Protein AF-A0A420M9M5-F1 (afdb_monomer_lite)

Secondary structure (DSSP, 8-state):
-------------------TTS-----S----------------TT---------HHHHHHHHHHHHHHHHHHHHHHHHGGGGTTS-GGGB-TT---TTB--BTTSTTTTPBPPSS---TT-S-S---

Structure (mmCIF, N/CA/C/O backbone):
data_AF-A0A420M9M5-F1
#
_entry.id   AF-A0A420M9M5-F1
#
loop_
_atom_site.group_PDB
_atom_site.id
_atom_site.type_symbol
_atom_site.label_atom_id
_atom_site.label_alt_id
_atom_site.label_comp_id
_atom_site.label_asym_id
_atom_site.label_entity_id
_atom_site.label_seq_id
_atom_site.pdbx_PDB_ins_code
_atom_site.Cartn_x
_atom_site.Cartn_y
_atom_site.Cartn_z
_atom_site.occupancy
_atom_site.B_iso_or_equiv
_atom_site.auth_seq_id
_atom_site.auth_comp_id
_atom_site.auth_asym_id
_atom_site.auth_atom_id
_atom_site.pdbx_PDB_model_num
ATOM 1 N N . MET A 1 1 ? 47.843 33.471 18.857 1.00 39.03 1 MET A N 1
ATOM 2 C CA . MET A 1 1 ? 47.925 32.417 19.887 1.00 39.03 1 MET A CA 1
ATOM 3 C C . MET A 1 1 ? 46.748 32.651 20.808 1.00 39.03 1 MET A C 1
ATOM 5 O O . MET A 1 1 ? 46.684 33.709 21.410 1.00 39.03 1 MET A O 1
ATOM 9 N N . SER A 1 2 ? 45.744 31.780 20.724 1.00 50.88 2 SER A N 1
ATOM 10 C CA . SER A 1 2 ? 44.447 31.964 21.379 1.00 50.88 2 SER A CA 1
ATOM 11 C C . SER A 1 2 ? 44.532 31.377 22.781 1.00 50.88 2 SER A C 1
ATOM 13 O O . SER A 1 2 ? 44.755 30.178 22.921 1.00 50.88 2 SER A O 1
ATOM 15 N N . GLU A 1 3 ? 44.402 32.220 23.796 1.00 47.91 3 GLU A N 1
ATOM 16 C CA . GLU A 1 3 ? 44.321 31.798 25.190 1.00 47.91 3 GLU A CA 1
ATOM 17 C C . GLU A 1 3 ? 42.918 31.233 25.431 1.00 47.91 3 GLU A C 1
ATOM 19 O O . GLU A 1 3 ? 41.918 31.935 25.291 1.00 47.91 3 GLU A O 1
ATOM 24 N N . PHE A 1 4 ? 42.837 29.932 25.706 1.00 46.56 4 PHE A N 1
ATOM 25 C CA . PHE A 1 4 ? 41.603 29.270 26.111 1.00 46.56 4 PHE A CA 1
ATOM 26 C C . PHE A 1 4 ? 41.655 29.108 27.630 1.00 46.56 4 PHE A C 1
ATOM 28 O O . PHE A 1 4 ? 42.292 28.193 28.148 1.00 46.56 4 PHE A O 1
ATOM 35 N N . THR A 1 5 ? 41.040 30.046 28.344 1.00 45.62 5 THR A N 1
ATOM 36 C CA . THR A 1 5 ? 40.902 29.990 29.801 1.00 45.62 5 THR A CA 1
ATOM 37 C C . THR A 1 5 ? 39.855 28.939 30.156 1.00 45.62 5 THR A C 1
ATOM 39 O O . THR A 1 5 ? 38.658 29.148 29.976 1.00 45.62 5 THR A O 1
ATOM 42 N N . THR A 1 6 ? 40.303 27.792 30.656 1.00 51.84 6 THR A N 1
ATOM 43 C CA . THR A 1 6 ? 39.447 26.763 31.254 1.00 51.84 6 THR A CA 1
ATOM 44 C C . THR A 1 6 ? 39.025 27.199 32.657 1.00 51.84 6 THR A C 1
ATOM 46 O O . THR A 1 6 ? 39.829 27.129 33.584 1.00 51.84 6 THR A O 1
ATOM 49 N N . MET A 1 7 ? 37.772 27.628 32.836 1.00 46.75 7 MET A N 1
ATOM 50 C CA . MET A 1 7 ? 37.141 27.649 34.161 1.00 46.75 7 MET A CA 1
ATOM 51 C C . MET A 1 7 ? 36.583 26.251 34.437 1.00 46.75 7 MET A C 1
ATOM 53 O O . MET A 1 7 ? 35.524 25.879 33.939 1.00 46.75 7 MET A O 1
ATOM 57 N N . SER A 1 8 ? 37.357 25.465 35.180 1.00 54.25 8 SER A N 1
ATOM 58 C CA . SER A 1 8 ? 36.967 24.173 35.737 1.00 54.25 8 SER A CA 1
ATOM 59 C C . SER A 1 8 ? 36.795 24.351 37.237 1.00 54.25 8 SER A C 1
ATOM 61 O O . SER A 1 8 ? 37.746 24.136 37.975 1.00 54.25 8 SER A O 1
ATOM 63 N N . GLU A 1 9 ? 35.600 24.732 37.670 1.00 47.56 9 GLU A N 1
ATOM 64 C CA . GLU A 1 9 ? 35.168 24.623 39.065 1.00 47.56 9 GLU A CA 1
ATOM 65 C C . GLU A 1 9 ? 33.663 24.342 39.052 1.00 47.56 9 GLU A C 1
ATOM 67 O O . GLU A 1 9 ? 32.833 25.245 38.971 1.00 47.56 9 GLU A O 1
ATOM 72 N N . PHE A 1 10 ? 33.314 23.057 39.049 1.00 39.41 10 PHE A N 1
ATOM 73 C CA . PHE A 1 10 ? 31.995 22.598 39.463 1.00 39.41 10 PHE A CA 1
ATOM 74 C C . PHE A 1 10 ? 32.207 21.976 40.843 1.00 39.41 10 PHE A C 1
ATOM 76 O O . PHE A 1 10 ? 32.926 20.987 40.969 1.00 39.41 10 PHE A O 1
ATOM 83 N N . SER A 1 11 ? 31.692 22.627 41.883 1.00 49.81 11 SER A N 1
ATOM 84 C CA . SER A 1 11 ? 31.741 22.113 43.250 1.00 49.81 11 SER A CA 1
ATOM 85 C C . SER A 1 11 ? 30.880 20.855 43.347 1.00 49.81 11 SER A C 1
ATOM 87 O O . SER A 1 11 ? 29.653 20.939 43.295 1.00 49.81 11 SER A O 1
ATOM 89 N N . ASP A 1 12 ? 31.523 19.701 43.508 1.00 53.81 12 ASP A N 1
ATOM 90 C CA . ASP A 1 12 ? 30.882 18.441 43.889 1.00 53.81 12 ASP A CA 1
ATOM 91 C C . ASP A 1 12 ? 30.551 18.451 45.393 1.00 53.81 12 ASP A C 1
ATOM 93 O O . ASP A 1 12 ? 31.127 17.707 46.180 1.00 53.81 12 ASP A O 1
ATOM 97 N N . ASP A 1 13 ? 29.606 19.298 45.805 1.00 56.41 13 ASP A N 1
ATOM 98 C CA . ASP A 1 13 ? 28.967 19.188 47.122 1.00 56.41 13 ASP A CA 1
ATOM 99 C C . ASP A 1 13 ? 27.671 18.376 46.989 1.00 56.41 13 ASP A C 1
ATOM 101 O O . ASP A 1 13 ? 26.552 18.883 47.086 1.00 56.41 13 ASP A O 1
ATOM 105 N N . LEU A 1 14 ? 27.827 17.076 46.743 1.00 57.50 14 LEU A N 1
ATOM 106 C CA . LEU A 1 14 ? 26.777 16.084 46.968 1.00 57.50 14 LEU A CA 1
ATOM 107 C C . LEU A 1 14 ? 27.023 15.449 48.343 1.00 57.50 14 LEU A C 1
ATOM 109 O O . LEU A 1 14 ? 28.085 14.845 48.533 1.00 57.50 14 LEU A O 1
ATOM 113 N N . PRO A 1 15 ? 26.082 15.523 49.309 1.00 52.72 15 PRO A N 1
ATOM 114 C CA . PRO A 1 15 ? 26.208 14.760 50.543 1.00 52.72 15 PRO A CA 1
ATOM 115 C C . PRO A 1 15 ? 26.174 13.269 50.194 1.00 52.72 15 PRO A C 1
ATOM 117 O O . PRO A 1 15 ? 25.128 12.670 49.946 1.00 52.72 15 PRO A O 1
ATOM 120 N N . THR A 1 16 ? 27.364 12.678 50.128 1.00 56.00 16 THR A N 1
ATOM 121 C CA . THR A 1 16 ? 27.587 11.272 49.798 1.00 56.00 16 THR A CA 1
ATOM 122 C C . THR A 1 16 ? 27.393 10.443 51.057 1.00 56.00 16 THR A C 1
ATOM 124 O O . THR A 1 16 ? 28.352 9.929 51.611 1.00 56.00 16 THR A O 1
ATOM 127 N N . THR A 1 17 ? 26.154 10.334 51.526 1.00 51.38 17 THR A N 1
ATOM 128 C CA . THR A 1 17 ? 25.724 9.291 52.468 1.00 51.38 17 THR A CA 1
ATOM 129 C C . THR A 1 17 ? 24.208 9.142 52.360 1.00 51.38 17 THR A C 1
ATOM 131 O O . THR A 1 17 ? 23.462 9.756 53.120 1.00 51.38 17 THR A O 1
ATOM 134 N N . ILE A 1 18 ? 23.727 8.328 51.418 1.00 54.28 18 ILE A N 1
ATOM 135 C CA . ILE A 1 18 ? 22.453 7.644 51.655 1.00 54.28 18 ILE A CA 1
ATOM 136 C C . ILE A 1 18 ? 22.840 6.480 52.554 1.00 54.28 18 ILE A C 1
ATOM 138 O O . ILE A 1 18 ? 23.484 5.534 52.103 1.00 54.28 18 ILE A O 1
ATOM 142 N N . ASP A 1 19 ? 22.544 6.606 53.841 1.00 49.25 19 ASP A N 1
ATOM 143 C CA . ASP A 1 19 ? 22.686 5.502 54.774 1.00 49.25 19 ASP A CA 1
ATOM 144 C C . ASP A 1 19 ? 21.646 4.433 54.414 1.00 49.25 19 ASP A C 1
ATOM 146 O O . ASP A 1 19 ? 20.495 4.474 54.838 1.00 49.25 19 ASP A O 1
ATOM 150 N N . THR A 1 20 ? 22.040 3.484 53.565 1.00 55.78 20 THR A N 1
ATOM 151 C CA . THR A 1 20 ? 21.222 2.323 53.187 1.00 55.78 20 THR A CA 1
ATOM 152 C C . THR A 1 20 ? 21.041 1.313 54.326 1.00 55.78 2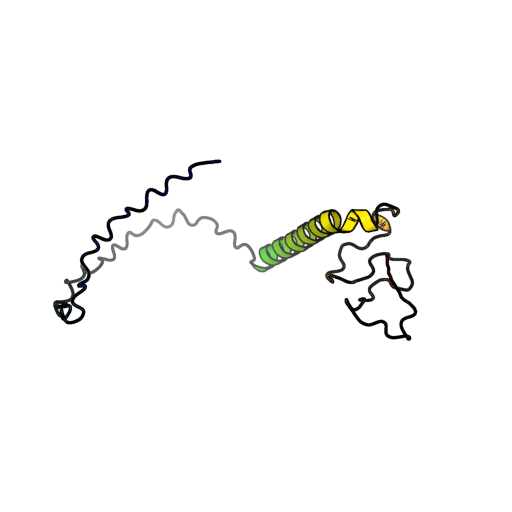0 THR A C 1
ATOM 154 O O . THR A 1 20 ? 20.470 0.252 54.089 1.00 55.78 20 THR A O 1
ATOM 157 N N . THR A 1 21 ? 21.518 1.603 55.545 1.00 56.03 21 THR A N 1
ATOM 158 C CA . THR A 1 21 ? 21.240 0.791 56.742 1.00 56.03 21 THR A CA 1
ATOM 159 C C . THR A 1 21 ? 20.114 1.340 57.614 1.00 56.03 21 THR A C 1
ATOM 161 O O . THR A 1 21 ? 19.733 0.686 58.582 1.00 56.03 21 THR A O 1
ATOM 164 N N . ALA A 1 22 ? 19.522 2.482 57.250 1.00 59.22 22 ALA A N 1
ATOM 165 C CA . ALA A 1 22 ? 18.264 2.912 57.838 1.00 59.22 22 ALA A CA 1
ATOM 166 C C . ALA A 1 22 ? 17.145 1.955 57.389 1.00 59.22 22 ALA A C 1
ATOM 168 O O . ALA A 1 22 ? 16.636 2.050 56.270 1.00 59.22 22 ALA A O 1
ATOM 169 N N . GLU A 1 23 ? 16.792 1.004 58.257 1.00 62.44 23 GLU A N 1
ATOM 170 C CA . GLU A 1 23 ? 15.555 0.232 58.145 1.00 62.44 23 GLU A CA 1
ATOM 171 C C . GLU A 1 23 ? 14.392 1.218 57.997 1.00 62.44 23 GLU A C 1
ATOM 173 O O . GLU A 1 23 ? 14.180 2.098 58.833 1.00 62.44 23 GLU A O 1
ATOM 178 N N . ILE A 1 24 ? 13.674 1.113 56.879 1.00 66.38 24 ILE A N 1
ATOM 179 C CA . ILE A 1 24 ? 12.444 1.868 56.675 1.00 66.38 24 ILE A CA 1
ATOM 180 C C . ILE A 1 24 ? 11.435 1.266 57.647 1.00 66.38 24 ILE A C 1
ATOM 182 O O . ILE A 1 24 ? 10.951 0.157 57.421 1.00 66.38 24 ILE A O 1
ATOM 186 N N . ASP A 1 25 ? 11.166 1.988 58.732 1.00 61.94 25 ASP A N 1
ATOM 187 C CA . ASP A 1 25 ? 10.174 1.631 59.742 1.00 61.94 25 ASP A CA 1
ATOM 188 C C . ASP A 1 25 ? 8.780 1.835 59.127 1.00 61.94 25 ASP A C 1
ATOM 190 O O . ASP A 1 25 ? 8.127 2.872 59.276 1.00 61.94 25 ASP A O 1
ATOM 194 N N . TRP A 1 26 ? 8.371 0.876 58.294 1.00 70.19 26 TRP A N 1
ATOM 195 C CA . TRP A 1 26 ? 6.996 0.775 57.838 1.00 70.19 26 TRP A CA 1
ATOM 196 C C . TRP A 1 26 ? 6.165 0.495 59.082 1.00 70.19 26 TRP A C 1
ATOM 198 O O . TRP A 1 26 ? 6.204 -0.611 59.612 1.00 70.19 26 TRP A O 1
ATOM 208 N N . LEU A 1 27 ? 5.439 1.504 59.565 1.00 69.12 27 LEU A N 1
ATOM 209 C CA . LEU A 1 27 ? 4.407 1.289 60.571 1.00 69.12 27 LEU A CA 1
ATOM 210 C C . LEU A 1 27 ? 3.515 0.143 60.066 1.00 69.12 27 LEU A C 1
ATOM 212 O O . LEU A 1 27 ? 2.871 0.276 59.027 1.00 69.12 27 LEU A O 1
ATOM 216 N N . ASP A 1 28 ? 3.509 -0.976 60.793 1.00 61.41 28 ASP A N 1
ATOM 217 C CA . ASP A 1 28 ? 2.737 -2.200 60.492 1.00 61.41 28 ASP A CA 1
ATOM 218 C C . ASP A 1 28 ? 1.213 -1.950 60.473 1.00 61.41 28 ASP A C 1
ATOM 220 O O . ASP A 1 28 ? 0.407 -2.819 60.139 1.00 61.41 28 ASP A O 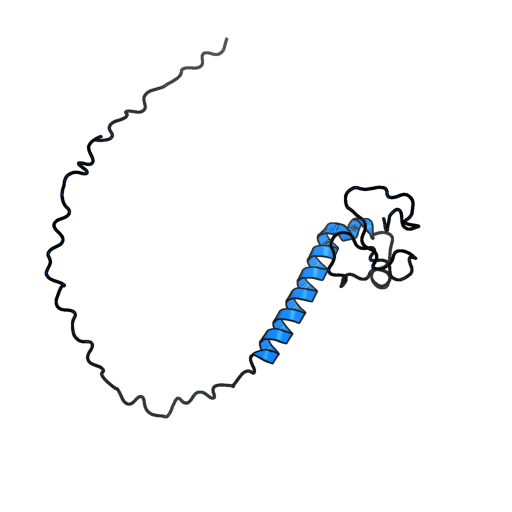1
ATOM 224 N N . GLU A 1 29 ? 0.800 -0.745 60.855 1.00 66.75 29 GLU A N 1
ATOM 225 C CA . GLU A 1 29 ? -0.580 -0.314 60.923 1.00 66.75 29 GLU A CA 1
ATOM 226 C C . GLU A 1 29 ? -0.994 0.272 59.569 1.00 66.75 29 GLU A C 1
ATOM 228 O O . GLU A 1 29 ? -0.740 1.435 59.244 1.00 66.75 29 GLU A O 1
ATOM 233 N N . THR A 1 30 ? -1.643 -0.558 58.747 1.00 67.62 30 THR A N 1
ATOM 234 C CA . THR A 1 30 ? -2.387 -0.069 57.584 1.00 67.62 30 THR A CA 1
ATOM 235 C C . THR A 1 30 ? -3.365 1.004 58.059 1.00 67.62 30 THR A C 1
ATOM 237 O O . THR A 1 30 ? -4.188 0.691 58.924 1.00 67.62 30 THR A O 1
ATOM 240 N N . PRO A 1 31 ? -3.312 2.244 57.530 1.00 68.25 31 PRO A N 1
ATOM 241 C CA . PRO A 1 31 ? -4.282 3.260 57.903 1.00 68.25 31 PRO A CA 1
ATOM 242 C C . PRO A 1 31 ? -5.671 2.717 57.583 1.00 68.25 31 PRO A C 1
ATOM 244 O O . PRO A 1 31 ? -5.888 2.224 56.474 1.00 68.25 31 PRO A O 1
ATOM 247 N N . ASP A 1 32 ? -6.565 2.768 58.569 1.00 68.88 32 ASP A N 1
ATOM 248 C CA . ASP A 1 32 ? -7.917 2.225 58.471 1.00 68.88 32 ASP A CA 1
ATOM 249 C C . ASP A 1 32 ? -8.591 2.837 57.234 1.00 68.88 32 ASP A C 1
ATOM 251 O O . ASP A 1 32 ? -8.863 4.042 57.171 1.00 68.88 32 ASP A O 1
ATOM 255 N N . VAL A 1 33 ? -8.723 2.029 56.179 1.00 69.75 33 VAL A N 1
ATOM 256 C CA . VAL A 1 33 ? -9.218 2.493 54.884 1.00 69.75 33 VAL A CA 1
ATOM 257 C C . VAL A 1 33 ? -10.692 2.813 55.091 1.00 69.75 33 VAL A C 1
ATOM 259 O O . VAL A 1 33 ? -11.436 1.912 55.481 1.00 69.75 33 VAL A O 1
ATOM 262 N N . PRO A 1 34 ? -11.149 4.054 54.841 1.00 72.25 34 PRO A N 1
ATOM 263 C CA . PRO A 1 34 ? -12.558 4.368 54.983 1.00 72.25 34 PRO A CA 1
ATOM 264 C C . PRO A 1 34 ? -13.355 3.432 54.077 1.00 72.25 34 PRO A C 1
ATOM 266 O O . PRO A 1 34 ? -13.135 3.375 52.865 1.00 72.25 34 PRO A O 1
ATOM 269 N N . GLU A 1 35 ? -14.253 2.662 54.686 1.00 68.88 35 GLU A N 1
ATOM 270 C CA . GLU A 1 35 ? -15.122 1.744 53.969 1.00 68.88 35 GLU A CA 1
ATOM 271 C C . GLU A 1 35 ? -15.970 2.583 53.010 1.00 68.88 35 GLU A C 1
ATOM 273 O O . GLU A 1 35 ? -16.757 3.437 53.431 1.00 68.88 35 GLU A O 1
ATOM 278 N N . PHE A 1 36 ? -15.746 2.414 51.705 1.00 64.25 36 PHE A N 1
ATOM 279 C CA . PHE A 1 36 ? -16.505 3.136 50.694 1.00 64.25 36 PHE A CA 1
ATOM 280 C C . PHE A 1 36 ? -17.983 2.796 50.881 1.00 64.25 36 PHE A C 1
ATOM 282 O O . PHE A 1 36 ? -18.425 1.691 50.558 1.00 64.25 36 PHE A O 1
ATOM 289 N N . GLN A 1 37 ? -18.759 3.747 51.400 1.00 65.44 37 GLN A N 1
ATOM 290 C CA . GLN A 1 37 ? -20.203 3.605 51.448 1.00 65.44 37 GLN A CA 1
ATOM 291 C C . GLN A 1 37 ? -20.700 3.572 50.010 1.00 65.44 37 GLN A C 1
ATOM 293 O O . GLN A 1 37 ? -20.605 4.553 49.271 1.00 65.44 37 GLN A O 1
ATOM 298 N N . LYS A 1 38 ? -21.203 2.411 49.590 1.00 61.78 38 LYS A N 1
ATOM 299 C CA . LYS A 1 38 ? -21.906 2.271 48.323 1.00 61.78 38 LYS A CA 1
ATOM 300 C C . LYS A 1 38 ? -23.250 2.979 48.471 1.00 61.78 38 LYS A C 1
ATOM 302 O O . LYS A 1 38 ? -24.270 2.336 48.706 1.00 61.78 38 LYS A O 1
ATOM 307 N N . GLU A 1 39 ? -23.251 4.302 48.350 1.00 60.12 39 GLU A N 1
ATOM 308 C CA . GLU A 1 39 ? -24.465 5.043 48.038 1.00 60.12 39 GLU A CA 1
ATOM 309 C C . GLU A 1 39 ? -24.907 4.584 46.649 1.00 60.12 39 GLU A C 1
ATOM 311 O O . GLU A 1 39 ? -24.488 5.109 45.618 1.00 60.12 39 GLU A O 1
ATOM 316 N N . VAL A 1 40 ? -25.729 3.535 46.613 1.00 59.16 40 VAL A N 1
ATOM 317 C CA . VAL A 1 40 ? -26.543 3.232 45.442 1.00 59.16 40 VAL A CA 1
ATOM 318 C C . VAL A 1 40 ? -27.601 4.323 45.402 1.00 59.16 40 VAL A C 1
ATOM 320 O O . VAL A 1 40 ? -28.721 4.151 45.870 1.00 59.16 40 VAL A O 1
ATOM 323 N N . SER A 1 41 ? -27.221 5.487 44.885 1.00 56.53 41 SER A N 1
ATOM 324 C CA . SER A 1 41 ? -28.200 6.366 44.278 1.00 56.53 41 SER A CA 1
ATOM 325 C C . SER A 1 41 ? -28.804 5.542 43.144 1.00 56.53 41 SER A C 1
ATOM 327 O O . SER A 1 41 ? -28.103 5.156 42.208 1.00 56.53 41 SER A O 1
ATOM 329 N N . GLU A 1 42 ? -30.082 5.184 43.272 1.00 57.03 42 GLU A N 1
ATOM 330 C CA . GLU A 1 42 ? -30.906 4.791 42.134 1.00 57.03 42 GLU A CA 1
ATOM 331 C C . GLU A 1 42 ? -30.801 5.931 41.121 1.00 57.03 42 GLU A C 1
ATOM 333 O O . GLU A 1 42 ? -31.476 6.956 41.217 1.00 57.03 42 GLU A O 1
ATOM 338 N N . ILE A 1 43 ? -29.860 5.799 40.188 1.00 54.31 43 ILE A N 1
ATOM 339 C CA . ILE A 1 43 ? -29.798 6.653 39.017 1.00 54.31 43 ILE A CA 1
ATOM 340 C C . ILE A 1 43 ? -31.088 6.335 38.278 1.00 54.31 43 ILE A C 1
ATOM 342 O O . ILE A 1 43 ? -31.246 5.228 37.761 1.00 54.31 43 ILE A O 1
ATOM 346 N N . ALA A 1 44 ? -32.022 7.286 38.312 1.00 53.94 44 ALA A N 1
ATOM 347 C CA . ALA A 1 44 ? -33.268 7.227 37.576 1.00 53.94 44 ALA A CA 1
ATOM 348 C C . ALA A 1 44 ? -33.000 6.680 36.169 1.00 53.94 44 ALA A C 1
ATOM 350 O O . ALA A 1 44 ? -32.109 7.147 35.454 1.00 53.94 44 ALA A O 1
ATOM 351 N N . GLU A 1 45 ? -33.781 5.672 35.804 1.00 56.41 45 GLU A N 1
ATOM 352 C CA . GLU A 1 45 ? -33.724 4.862 34.585 1.00 56.41 45 GLU A CA 1
ATOM 353 C C . GLU A 1 45 ? -34.036 5.668 33.300 1.00 56.41 45 GLU A C 1
ATOM 355 O O . GLU A 1 45 ? -34.503 5.127 32.304 1.00 56.41 45 GLU A O 1
ATOM 360 N N . GLU A 1 46 ? -33.805 6.982 33.309 1.00 56.75 46 GLU A N 1
ATOM 361 C CA . GLU A 1 46 ? -34.231 7.928 32.275 1.00 56.75 46 GLU A CA 1
ATOM 362 C C . GLU A 1 46 ? -33.093 8.347 31.330 1.00 56.75 46 GLU A C 1
ATOM 364 O O . GLU A 1 46 ? -33.336 8.925 30.277 1.00 56.75 46 GLU A O 1
ATOM 369 N N . ASN A 1 47 ? -31.850 7.956 31.629 1.00 54.03 47 ASN A N 1
ATOM 370 C CA . ASN A 1 47 ? -30.716 8.082 30.709 1.00 54.03 47 ASN A CA 1
ATOM 371 C C . ASN A 1 47 ? -30.190 6.711 30.286 1.00 54.03 47 ASN A C 1
ATOM 373 O O . ASN A 1 47 ? -28.982 6.470 30.264 1.00 54.03 47 ASN A O 1
ATOM 377 N N . LYS A 1 48 ? -31.089 5.806 29.880 1.00 53.69 48 LYS A N 1
ATOM 378 C CA . LYS A 1 48 ? -30.701 4.749 28.944 1.00 53.69 48 LYS A CA 1
ATOM 379 C C . LYS A 1 48 ? -30.445 5.435 27.606 1.00 53.69 48 LYS A C 1
ATOM 381 O O . LYS A 1 48 ? -31.285 5.406 26.709 1.00 53.69 48 LYS A O 1
ATOM 386 N N . SER A 1 49 ? -29.303 6.127 27.511 1.00 60.00 49 SER A N 1
ATOM 387 C CA . SER A 1 49 ? -28.750 6.527 26.229 1.00 60.00 49 SER A CA 1
ATOM 388 C C . SER A 1 49 ? -28.852 5.294 25.350 1.00 60.00 49 SER A C 1
ATOM 390 O O . SER A 1 49 ? -28.538 4.181 25.784 1.00 60.00 49 SER A O 1
ATOM 392 N N . VAL A 1 50 ? -29.433 5.472 24.167 1.00 55.50 50 VAL A N 1
ATOM 393 C CA . VAL A 1 50 ? -29.423 4.454 23.128 1.00 55.50 50 VAL A CA 1
ATOM 394 C C . VAL A 1 50 ? -27.949 4.145 22.931 1.00 55.50 50 VAL A C 1
ATOM 396 O O . VAL A 1 50 ? -27.234 4.910 22.289 1.00 55.50 50 VAL A O 1
ATOM 399 N N . LEU A 1 51 ? -27.462 3.106 23.610 1.00 58.59 51 LEU A N 1
ATOM 400 C CA . LEU A 1 51 ? -26.139 2.577 23.386 1.00 58.59 51 LEU A CA 1
ATOM 401 C C . LEU A 1 51 ? -26.280 2.002 21.990 1.00 58.59 51 LEU A C 1
ATOM 403 O O . LEU A 1 51 ? -26.820 0.911 21.813 1.00 58.59 51 LEU A O 1
ATOM 407 N N . GLU A 1 52 ? -25.947 2.820 20.998 1.00 66.12 52 GLU A N 1
ATOM 408 C CA . GLU A 1 52 ? -25.801 2.374 19.633 1.00 66.12 52 GLU A CA 1
ATOM 409 C C . GLU A 1 52 ? -24.764 1.264 19.741 1.00 66.12 52 GLU A C 1
ATOM 411 O O . GLU A 1 52 ? -23.601 1.501 20.075 1.00 66.12 52 GLU A O 1
ATOM 416 N N . THR A 1 53 ? -25.234 0.021 19.669 1.00 70.06 53 THR A N 1
ATOM 417 C CA . THR A 1 53 ? -24.377 -1.149 19.759 1.00 70.06 53 THR A CA 1
ATOM 418 C C . THR A 1 53 ? -23.608 -1.173 18.459 1.00 70.06 53 THR A C 1
ATOM 420 O O . THR A 1 53 ? -24.034 -1.802 17.492 1.00 70.06 53 THR A O 1
ATOM 423 N N . VAL A 1 54 ? -22.534 -0.390 18.406 1.00 71.88 54 VAL A N 1
ATOM 424 C CA . VAL A 1 54 ? -21.654 -0.373 17.256 1.00 71.88 54 VAL A CA 1
ATOM 425 C C . VAL A 1 54 ? -21.005 -1.742 17.210 1.00 71.88 54 VAL A C 1
ATOM 427 O O . VAL A 1 54 ? -20.360 -2.176 18.168 1.00 71.88 54 VAL A O 1
ATOM 430 N N . ASP A 1 55 ? -21.238 -2.446 16.111 1.00 83.31 55 ASP A N 1
ATOM 431 C CA . ASP A 1 55 ? -20.597 -3.721 15.867 1.00 83.31 55 ASP A CA 1
ATOM 432 C C . ASP A 1 55 ? -19.087 -3.476 15.767 1.00 83.31 55 ASP A C 1
ATOM 434 O O . ASP A 1 55 ? -18.603 -2.779 14.871 1.00 83.31 55 ASP A O 1
ATOM 438 N N . TRP A 1 56 ? -18.329 -4.017 16.721 1.00 82.81 56 TRP A N 1
ATOM 439 C CA . TRP A 1 56 ? -16.878 -3.858 16.764 1.00 82.81 56 TRP A CA 1
ATOM 440 C C . TRP A 1 56 ? -16.204 -4.343 15.478 1.00 82.81 56 TRP A C 1
ATOM 442 O O . TRP A 1 56 ? -15.145 -3.825 15.126 1.00 82.81 56 TRP A O 1
ATOM 452 N N . THR A 1 57 ? -16.816 -5.289 14.757 1.00 89.19 57 THR A N 1
ATOM 453 C CA . THR A 1 57 ? -16.301 -5.758 13.464 1.00 89.19 57 THR A CA 1
ATOM 454 C C . THR A 1 57 ? -16.352 -4.667 12.397 1.00 89.19 57 THR A C 1
ATOM 456 O O . THR A 1 57 ? -15.367 -4.470 11.693 1.00 89.19 57 THR A O 1
ATOM 459 N N . GLN A 1 58 ? -17.418 -3.862 12.359 1.00 88.69 58 GLN A N 1
ATOM 460 C CA . GLN A 1 58 ? -17.529 -2.729 11.441 1.00 88.69 58 GLN A CA 1
ATOM 461 C C . GLN A 1 58 ? -16.450 -1.672 11.715 1.00 88.69 58 GLN A C 1
ATOM 463 O O . GLN A 1 58 ? -15.818 -1.171 10.786 1.00 88.69 58 GLN A O 1
ATOM 468 N N . ILE A 1 59 ? -16.194 -1.357 12.991 1.00 88.75 59 ILE A N 1
ATOM 469 C CA . ILE A 1 59 ? -15.122 -0.420 13.363 1.00 88.75 59 ILE A CA 1
ATOM 470 C C . ILE A 1 59 ? -13.761 -0.972 12.927 1.00 88.75 59 ILE A C 1
ATOM 472 O O . ILE A 1 59 ? -12.937 -0.224 12.402 1.00 88.75 59 ILE A O 1
ATOM 476 N N . LEU A 1 60 ? -13.510 -2.263 13.156 1.00 91.75 60 LEU A N 1
ATOM 477 C CA . LEU A 1 60 ? -12.259 -2.913 12.767 1.00 91.75 60 LEU A CA 1
ATOM 478 C C . LEU A 1 60 ? -12.045 -2.840 11.252 1.00 91.75 60 LEU A C 1
ATOM 480 O O . LEU A 1 60 ? -10.987 -2.382 10.822 1.00 91.75 60 LEU A O 1
ATOM 484 N N . ASP A 1 61 ? -13.061 -3.184 10.462 1.00 91.69 61 ASP A N 1
ATOM 485 C CA . ASP A 1 61 ? -13.000 -3.134 9.000 1.00 91.69 61 ASP A CA 1
ATOM 486 C C . ASP A 1 61 ? -12.733 -1.708 8.489 1.00 91.69 61 ASP A C 1
ATOM 488 O O . ASP A 1 61 ? -11.886 -1.497 7.615 1.00 91.69 61 ASP A O 1
ATOM 492 N N . GLU A 1 62 ? -13.391 -0.698 9.069 1.00 92.38 62 GLU A N 1
ATOM 493 C CA . GLU A 1 62 ? -13.136 0.707 8.738 1.00 92.38 62 GLU A CA 1
ATOM 494 C C . GLU A 1 62 ? -11.700 1.136 9.075 1.00 92.38 62 GLU A C 1
ATOM 496 O O . GLU A 1 62 ? -11.056 1.847 8.294 1.00 92.38 62 GLU A O 1
ATOM 501 N N . GLN A 1 63 ? -11.170 0.727 10.232 1.00 92.81 63 GLN A N 1
ATOM 502 C CA . GLN A 1 63 ? -9.792 1.045 10.616 1.00 92.81 63 GLN A CA 1
ATOM 503 C C . GLN A 1 63 ? -8.770 0.341 9.718 1.00 92.81 63 GLN A C 1
ATOM 505 O O . GLN A 1 63 ? -7.756 0.948 9.360 1.00 92.81 63 GLN A O 1
ATOM 510 N N . ASP A 1 64 ? -9.033 -0.900 9.312 1.00 90.12 64 ASP A N 1
ATOM 511 C CA . ASP A 1 64 ? -8.160 -1.644 8.407 1.00 90.12 64 ASP A CA 1
ATOM 512 C C . ASP A 1 64 ? -8.114 -1.001 7.018 1.00 90.12 64 ASP A C 1
ATOM 514 O O . ASP A 1 64 ? -7.025 -0.785 6.474 1.00 90.12 64 ASP A O 1
ATOM 518 N N . GLN A 1 65 ? -9.256 -0.566 6.479 1.00 89.81 65 GLN A N 1
ATOM 519 C CA . GLN A 1 65 ? -9.292 0.190 5.222 1.00 89.81 65 GLN A CA 1
ATOM 520 C C . GLN A 1 65 ? -8.504 1.506 5.315 1.00 89.81 65 GLN A C 1
ATOM 522 O O . GLN A 1 65 ? -7.709 1.825 4.423 1.00 89.81 65 GLN A O 1
ATOM 527 N N . ARG A 1 66 ? -8.647 2.250 6.422 1.00 91.25 66 ARG A N 1
ATOM 528 C CA . ARG A 1 66 ? -7.876 3.486 6.659 1.00 91.25 66 ARG A CA 1
ATOM 529 C C . ARG A 1 66 ? -6.374 3.218 6.714 1.00 91.25 66 ARG A C 1
ATOM 531 O O . ARG A 1 66 ? -5.593 3.967 6.128 1.00 91.25 66 ARG A O 1
ATOM 538 N N . ARG A 1 67 ? -5.949 2.135 7.373 1.00 89.44 67 ARG A N 1
ATOM 539 C CA . ARG A 1 67 ? -4.533 1.735 7.429 1.00 89.44 67 ARG A CA 1
ATOM 540 C C . ARG A 1 67 ? -3.972 1.420 6.050 1.00 89.44 67 ARG A C 1
ATOM 542 O O . ARG A 1 67 ? -2.837 1.810 5.762 1.00 89.44 67 ARG A O 1
ATOM 549 N N . VAL A 1 68 ? -4.740 0.742 5.198 1.00 88.44 68 VAL A N 1
ATOM 550 C CA . VAL A 1 68 ? -4.329 0.449 3.817 1.00 88.44 68 VAL A CA 1
ATOM 551 C C . VAL A 1 68 ? -4.099 1.747 3.039 1.00 88.44 68 VAL A C 1
ATOM 553 O O . VAL A 1 68 ? -3.021 1.909 2.462 1.00 88.44 68 VAL A O 1
ATOM 556 N N . ALA A 1 69 ? -5.035 2.700 3.096 1.00 89.25 69 ALA A N 1
ATOM 557 C CA . ALA A 1 69 ? -4.914 3.992 2.415 1.00 89.25 69 ALA A CA 1
ATOM 558 C C . ALA A 1 69 ? -3.677 4.790 2.871 1.00 89.25 69 ALA A C 1
ATOM 560 O O . ALA A 1 69 ? -2.852 5.176 2.043 1.00 89.25 69 ALA A O 1
ATOM 561 N N . ILE A 1 70 ? -3.470 4.933 4.185 1.00 91.25 70 ILE A N 1
ATOM 562 C CA . ILE A 1 70 ? -2.293 5.623 4.752 1.00 91.25 70 ILE A CA 1
ATOM 563 C C . ILE A 1 70 ? -0.991 4.958 4.291 1.00 91.25 70 ILE A C 1
ATOM 565 O O . ILE A 1 70 ? -0.001 5.616 3.961 1.00 91.25 70 ILE A O 1
ATOM 569 N N . THR A 1 71 ? -0.975 3.625 4.254 1.00 88.38 71 THR A N 1
ATOM 570 C CA . THR A 1 71 ? 0.208 2.871 3.839 1.00 88.38 71 THR A CA 1
ATOM 571 C C . THR A 1 71 ? 0.525 3.095 2.356 1.00 88.38 71 THR A C 1
ATOM 573 O O . THR A 1 71 ? 1.699 3.180 1.982 1.00 88.38 71 THR A O 1
ATOM 576 N N . ILE A 1 72 ? -0.502 3.196 1.509 1.00 88.88 72 ILE A N 1
ATOM 577 C CA . ILE A 1 72 ? -0.370 3.522 0.085 1.00 88.88 72 ILE A CA 1
ATOM 578 C C . ILE A 1 72 ? 0.211 4.927 -0.089 1.00 88.88 72 ILE A C 1
ATOM 580 O O . ILE A 1 72 ? 1.221 5.068 -0.779 1.00 88.88 72 ILE A O 1
ATOM 584 N N . GLU A 1 73 ? -0.353 5.931 0.583 1.00 90.44 73 GLU A N 1
ATOM 585 C CA . GLU A 1 73 ? 0.117 7.322 0.521 1.00 90.44 73 GLU A CA 1
ATOM 586 C C . GLU A 1 73 ? 1.580 7.447 0.954 1.00 90.44 73 GLU A C 1
ATOM 588 O O . GLU A 1 73 ? 2.407 8.029 0.249 1.00 90.44 73 GLU A O 1
ATOM 593 N N . TYR A 1 74 ? 1.944 6.823 2.077 1.00 89.44 74 TYR A N 1
ATOM 594 C CA . TYR A 1 74 ? 3.320 6.848 2.567 1.00 89.44 74 TYR A CA 1
ATOM 595 C C . TYR A 1 74 ? 4.301 6.202 1.578 1.00 89.44 74 TYR A C 1
ATOM 597 O O . TYR A 1 74 ? 5.418 6.688 1.378 1.00 89.44 74 TYR A O 1
ATOM 605 N N . ARG A 1 75 ? 3.902 5.105 0.921 1.00 85.88 75 ARG A N 1
ATOM 606 C CA . ARG A 1 75 ? 4.722 4.469 -0.123 1.00 85.88 75 ARG A CA 1
ATOM 607 C C . ARG A 1 75 ? 4.858 5.361 -1.347 1.00 85.88 75 ARG A C 1
ATOM 609 O O . ARG A 1 75 ? 5.975 5.517 -1.834 1.00 85.88 75 ARG A O 1
ATOM 616 N N . GLN A 1 76 ? 3.764 5.949 -1.819 1.00 87.31 76 GLN A N 1
ATOM 617 C CA . GLN A 1 76 ? 3.787 6.889 -2.938 1.00 87.31 76 GLN A CA 1
ATOM 618 C C . GLN A 1 76 ? 4.733 8.056 -2.651 1.00 87.31 76 GLN A C 1
ATOM 620 O O . GLN A 1 76 ? 5.600 8.348 -3.469 1.00 87.31 76 GLN A O 1
ATOM 625 N N . ALA A 1 77 ? 4.666 8.649 -1.459 1.00 88.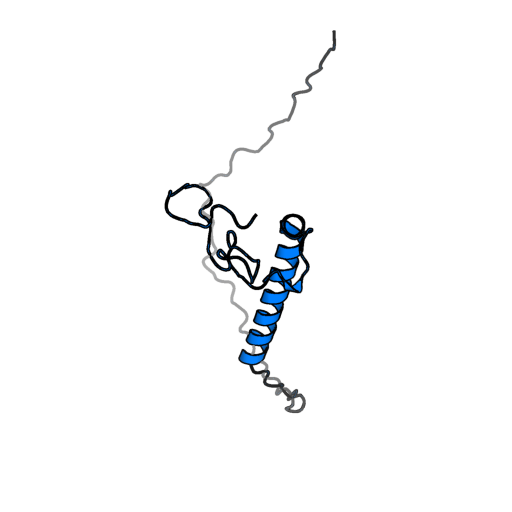31 77 ALA A N 1
ATOM 626 C CA . ALA A 1 77 ? 5.569 9.728 -1.069 1.00 88.31 77 ALA A CA 1
ATOM 627 C C . ALA A 1 77 ? 7.040 9.278 -1.010 1.00 88.31 77 ALA A C 1
ATOM 629 O O . ALA A 1 77 ? 7.934 9.995 -1.456 1.00 88.31 77 ALA A O 1
ATOM 630 N N . ARG A 1 78 ? 7.311 8.078 -0.481 1.00 86.50 78 ARG A N 1
ATOM 631 C CA . ARG A 1 78 ? 8.683 7.601 -0.251 1.00 86.50 78 ARG A CA 1
ATOM 632 C C . ARG A 1 78 ? 9.400 7.124 -1.515 1.00 86.50 78 ARG A C 1
ATOM 634 O O . ARG A 1 78 ? 10.603 7.328 -1.630 1.00 86.50 78 ARG A O 1
ATOM 641 N N . ILE A 1 79 ? 8.702 6.425 -2.411 1.00 82.06 79 ILE A N 1
ATOM 642 C CA . ILE A 1 79 ? 9.309 5.767 -3.585 1.00 82.06 79 ILE A CA 1
ATOM 643 C C . ILE A 1 79 ? 8.647 6.155 -4.912 1.00 82.06 79 ILE A C 1
ATOM 645 O O . ILE A 1 79 ? 9.043 5.641 -5.953 1.00 82.06 79 ILE A O 1
ATOM 649 N N . GLY A 1 80 ? 7.669 7.065 -4.904 1.00 83.19 80 GLY A N 1
ATOM 650 C CA . GLY A 1 80 ? 6.959 7.521 -6.104 1.00 83.19 80 GLY A CA 1
ATOM 651 C C . GLY A 1 80 ? 7.872 8.087 -7.179 1.00 83.19 80 GLY A C 1
ATOM 652 O O . GLY A 1 80 ? 7.632 7.862 -8.359 1.00 83.19 80 GLY A O 1
ATOM 653 N N . TYR A 1 81 ? 8.978 8.723 -6.785 1.00 85.81 81 TYR A N 1
ATOM 654 C CA . TYR A 1 81 ? 9.955 9.257 -7.732 1.00 85.81 81 TYR A CA 1
ATOM 655 C C . TYR A 1 81 ? 10.572 8.173 -8.637 1.00 85.81 81 TYR A C 1
ATOM 657 O O . TYR A 1 81 ? 10.839 8.455 -9.804 1.00 85.81 81 TYR A O 1
ATOM 665 N N . LEU A 1 82 ? 10.737 6.932 -8.151 1.00 83.69 82 LEU A N 1
ATOM 666 C CA . LEU A 1 82 ? 11.246 5.809 -8.957 1.00 83.69 82 LEU A CA 1
ATOM 667 C C . LEU A 1 82 ? 10.290 5.448 -10.099 1.00 83.69 82 LEU A C 1
ATOM 669 O O . LEU A 1 82 ? 10.727 5.014 -11.159 1.00 83.69 82 LEU A O 1
ATOM 673 N N . TYR A 1 83 ? 8.995 5.685 -9.895 1.00 84.88 83 TYR A N 1
ATOM 674 C CA . TYR A 1 83 ? 7.935 5.414 -10.860 1.00 84.88 83 TYR A CA 1
ATOM 675 C C . TYR A 1 83 ? 7.406 6.691 -11.528 1.00 84.88 83 TYR A C 1
ATOM 677 O O . TYR A 1 83 ? 6.368 6.654 -12.175 1.00 84.88 83 TYR A O 1
ATOM 685 N N . SER A 1 84 ? 8.103 7.825 -11.394 1.00 86.88 84 SER A N 1
ATOM 686 C CA . SER A 1 84 ? 7.658 9.130 -11.922 1.00 86.88 84 SER A CA 1
ATOM 687 C C . SER A 1 84 ? 7.488 9.171 -13.443 1.00 86.88 84 SER A C 1
ATOM 689 O O . SER A 1 84 ? 6.802 10.043 -13.967 1.00 86.88 84 SER A O 1
ATOM 691 N N . HIS A 1 85 ? 8.113 8.229 -14.147 1.00 85.88 85 HIS A N 1
ATOM 692 C CA . HIS A 1 85 ? 8.011 8.058 -15.591 1.00 85.88 85 HIS A CA 1
ATOM 693 C C . HIS A 1 85 ? 6.794 7.217 -16.020 1.00 85.88 85 HIS A C 1
ATOM 695 O O . HIS A 1 85 ? 6.554 7.079 -17.216 1.00 85.88 85 HIS A O 1
ATOM 701 N N . LEU A 1 86 ? 6.051 6.650 -15.066 1.00 86.56 86 LEU A N 1
ATOM 702 C CA . LEU A 1 86 ? 4.858 5.839 -15.295 1.00 86.56 86 LEU A CA 1
ATOM 703 C C . LEU A 1 86 ? 3.605 6.573 -14.832 1.00 86.56 86 LEU A C 1
ATOM 705 O O . LEU A 1 86 ? 3.639 7.474 -13.992 1.00 86.56 86 LEU A O 1
ATOM 709 N N . THR A 1 87 ? 2.467 6.144 -15.356 1.00 87.12 87 THR A N 1
ATOM 710 C CA . THR A 1 87 ? 1.165 6.627 -14.910 1.00 87.12 87 THR A CA 1
ATOM 711 C C . THR A 1 87 ? 0.711 5.879 -13.653 1.00 87.12 87 THR A C 1
ATOM 713 O O . THR A 1 87 ? 0.986 4.695 -13.467 1.00 87.12 87 THR A O 1
ATOM 716 N N . ASN A 1 8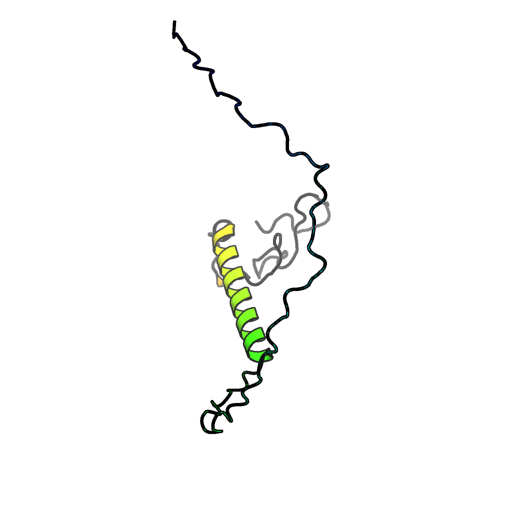8 ? -0.041 6.551 -12.773 1.00 84.81 88 ASN A N 1
ATOM 717 C CA . ASN A 1 88 ? -0.551 5.934 -11.540 1.00 84.81 88 ASN A CA 1
ATOM 718 C C . ASN A 1 88 ? -1.302 4.598 -11.747 1.00 84.81 88 ASN A C 1
ATOM 720 O O . ASN A 1 88 ? -1.102 3.700 -10.929 1.00 84.81 88 ASN A O 1
ATOM 724 N N . PRO A 1 89 ? -2.132 4.411 -12.797 1.00 88.25 89 PRO A N 1
ATOM 725 C CA . PRO A 1 89 ? -2.831 3.145 -13.031 1.00 88.25 89 PRO A CA 1
ATOM 726 C C . PRO A 1 89 ? -1.912 1.942 -13.282 1.00 88.25 89 PRO A C 1
ATOM 728 O O . PRO A 1 89 ? -2.298 0.816 -12.950 1.00 88.25 89 PRO A O 1
ATOM 731 N N . GLU A 1 90 ? -0.713 2.169 -13.824 1.00 87.94 90 GLU A N 1
ATOM 732 C CA . GLU A 1 90 ? 0.281 1.127 -14.124 1.00 87.94 90 GLU A CA 1
ATOM 733 C C . GLU A 1 90 ? 0.945 0.584 -12.850 1.00 87.94 90 GLU A C 1
ATOM 735 O O . GLU A 1 90 ? 1.510 -0.511 -12.859 1.00 87.94 90 GLU A O 1
ATOM 740 N N . ILE A 1 91 ? 0.834 1.310 -11.731 1.00 89.06 91 ILE A N 1
ATOM 741 C CA . ILE A 1 91 ? 1.494 0.996 -10.466 1.00 89.06 91 ILE A CA 1
ATOM 742 C C . ILE A 1 91 ? 0.469 0.454 -9.461 1.00 89.06 91 ILE A C 1
ATOM 744 O O . ILE A 1 91 ? -0.498 1.118 -9.093 1.00 89.06 91 ILE A O 1
ATOM 748 N N . ASN A 1 92 ? 0.692 -0.758 -8.957 1.00 91.12 92 ASN A N 1
ATOM 749 C CA . ASN A 1 92 ? -0.044 -1.296 -7.821 1.00 91.12 92 ASN A CA 1
ATOM 750 C C . ASN A 1 92 ? 0.613 -0.887 -6.491 1.00 91.12 92 ASN A C 1
ATOM 752 O O . ASN A 1 92 ? 1.597 -1.482 -6.040 1.00 91.12 92 ASN A O 1
ATOM 756 N N . TRP A 1 93 ? 0.021 0.107 -5.835 1.00 88.81 93 TRP A N 1
ATOM 757 C CA . TRP A 1 93 ? 0.457 0.602 -4.529 1.00 88.81 93 TRP A CA 1
ATOM 758 C C . TRP A 1 93 ? 0.003 -0.254 -3.338 1.00 88.81 93 TRP A C 1
ATOM 760 O O . TRP A 1 93 ? 0.598 -0.172 -2.257 1.00 88.81 93 TRP A O 1
ATOM 770 N N . GLU A 1 94 ? -1.001 -1.108 -3.540 1.00 88.56 94 GLU A N 1
ATOM 771 C CA . GLU A 1 94 ? -1.592 -1.970 -2.510 1.00 88.56 94 GLU A CA 1
ATOM 772 C C . GLU A 1 94 ? -0.667 -3.134 -2.130 1.00 88.56 94 GLU A C 1
ATOM 774 O O . GLU A 1 94 ? -0.811 -3.738 -1.066 1.00 88.56 94 GLU A O 1
ATOM 779 N N . LEU A 1 95 ? 0.349 -3.427 -2.952 1.00 86.94 95 LEU A N 1
ATOM 780 C CA . LEU A 1 95 ? 1.329 -4.468 -2.657 1.00 86.94 95 LEU A CA 1
ATOM 781 C C . LEU A 1 95 ? 2.088 -4.170 -1.351 1.00 86.94 95 LEU A C 1
ATOM 783 O O . LEU A 1 95 ? 2.950 -3.288 -1.268 1.00 86.94 95 LEU A O 1
ATOM 787 N N . ASN A 1 96 ? 1.801 -4.981 -0.329 1.00 75.19 96 ASN A N 1
ATOM 788 C CA . ASN A 1 96 ? 2.221 -4.759 1.056 1.00 75.19 96 ASN A CA 1
ATOM 789 C C . ASN A 1 96 ? 3.706 -5.092 1.353 1.00 75.19 96 ASN A C 1
ATOM 791 O O . ASN A 1 96 ? 4.139 -5.103 2.503 1.00 75.19 96 ASN A O 1
ATOM 795 N N . ARG A 1 97 ? 4.526 -5.375 0.333 1.00 77.25 97 ARG A N 1
ATOM 796 C CA . ARG A 1 97 ? 5.918 -5.842 0.497 1.00 77.25 97 ARG A CA 1
ATOM 797 C C . ARG A 1 97 ? 6.926 -4.749 0.150 1.00 77.25 97 ARG A C 1
ATOM 799 O O . ARG A 1 97 ? 6.755 -4.038 -0.832 1.00 77.25 97 ARG A O 1
ATOM 806 N N . LYS A 1 98 ? 8.004 -4.601 0.931 1.00 71.50 98 LYS A N 1
ATOM 807 C CA . LYS A 1 98 ? 8.993 -3.518 0.735 1.00 71.50 98 LYS A CA 1
ATOM 808 C C . LYS A 1 98 ? 9.703 -3.612 -0.625 1.00 71.50 98 LYS A C 1
ATOM 810 O O . LYS A 1 98 ? 9.702 -2.636 -1.367 1.00 71.50 98 LYS A O 1
ATOM 815 N N . THR A 1 99 ? 10.210 -4.785 -0.992 1.00 76.25 99 THR A N 1
ATOM 816 C CA . THR A 1 99 ? 11.038 -4.998 -2.192 1.00 76.25 99 THR A CA 1
ATOM 817 C C . THR A 1 99 ? 10.283 -5.716 -3.309 1.00 76.25 99 THR A C 1
ATOM 819 O O . THR A 1 99 ? 10.769 -6.689 -3.863 1.00 76.25 99 THR A O 1
ATOM 822 N N . VAL A 1 100 ? 9.059 -5.292 -3.621 1.00 84.25 100 VAL A N 1
ATOM 823 C CA . VAL A 1 100 ? 8.231 -5.930 -4.659 1.00 84.25 100 VAL A CA 1
ATOM 824 C C . VAL A 1 100 ? 8.133 -5.076 -5.916 1.00 84.25 100 VAL A C 1
ATOM 826 O O . VAL A 1 100 ? 8.046 -3.849 -5.827 1.00 84.25 100 VAL A O 1
ATOM 829 N N . CYS A 1 101 ? 8.100 -5.722 -7.079 1.00 86.50 101 CYS A N 1
ATOM 830 C CA . CYS A 1 101 ? 7.723 -5.045 -8.310 1.00 86.50 101 CYS A CA 1
ATOM 831 C C . CYS A 1 101 ? 6.263 -4.597 -8.268 1.00 86.50 101 CYS A C 1
ATOM 833 O O . CYS A 1 101 ? 5.374 -5.416 -8.025 1.00 86.50 101 CYS A O 1
ATOM 835 N N . ARG A 1 102 ? 6.012 -3.323 -8.575 1.00 87.88 102 ARG A N 1
ATOM 836 C CA . ARG A 1 102 ? 4.665 -2.739 -8.530 1.00 87.88 102 ARG A CA 1
ATOM 837 C C . ARG A 1 102 ? 4.021 -2.507 -9.889 1.00 87.88 102 ARG A C 1
ATOM 839 O O . ARG A 1 102 ? 2.844 -2.185 -9.917 1.00 87.88 102 ARG A O 1
ATOM 846 N N . VAL A 1 103 ? 4.733 -2.693 -10.995 1.00 89.62 103 VAL A N 1
ATOM 847 C CA . VAL A 1 103 ? 4.187 -2.419 -12.334 1.00 89.62 103 VAL A CA 1
ATOM 848 C C . VAL A 1 103 ? 3.395 -3.610 -12.838 1.00 89.62 103 VAL A C 1
ATOM 850 O O . VAL A 1 103 ? 3.972 -4.681 -12.989 1.00 89.62 103 VAL A O 1
ATOM 853 N N . LYS A 1 104 ? 2.089 -3.427 -13.069 1.00 87.06 104 LYS A N 1
ATOM 854 C CA . LYS A 1 104 ? 1.123 -4.509 -13.348 1.00 87.06 104 LYS A CA 1
ATOM 855 C C . LYS A 1 104 ? 1.475 -5.346 -14.582 1.00 87.06 104 LYS A C 1
ATOM 857 O O . LYS A 1 104 ? 1.312 -6.560 -14.542 1.00 87.06 104 LYS A O 1
ATOM 862 N N . ASP A 1 105 ? 2.026 -4.713 -15.616 1.00 82.75 105 ASP A N 1
ATOM 863 C CA . ASP A 1 105 ? 2.299 -5.354 -16.912 1.00 82.75 105 ASP A CA 1
ATOM 864 C C . ASP A 1 105 ? 3.758 -5.809 -17.087 1.00 82.75 105 ASP A C 1
ATOM 866 O O . ASP A 1 105 ? 4.157 -6.289 -18.148 1.00 82.75 105 ASP A O 1
ATOM 870 N N . PHE A 1 106 ? 4.580 -5.695 -16.041 1.00 81.81 106 PHE A N 1
ATOM 871 C CA . PHE A 1 106 ? 5.940 -6.226 -16.059 1.00 81.81 106 PHE A CA 1
ATOM 872 C C . PHE A 1 106 ? 5.952 -7.720 -15.713 1.00 81.81 106 PHE A C 1
ATOM 874 O O . PHE A 1 106 ? 5.290 -8.163 -14.778 1.00 81.81 106 PHE A O 1
ATOM 881 N N . VAL A 1 107 ? 6.825 -8.495 -16.368 1.00 82.25 107 VAL A N 1
ATOM 882 C CA . VAL A 1 107 ? 7.065 -9.939 -16.095 1.00 82.25 107 VAL A CA 1
ATOM 883 C C . VAL A 1 107 ? 7.430 -10.214 -14.623 1.00 82.25 107 VAL A C 1
ATOM 885 O O . VAL A 1 107 ? 7.331 -11.334 -14.107 1.00 82.25 107 VAL A O 1
ATOM 888 N N . CYS A 1 108 ? 7.879 -9.172 -13.934 1.00 82.38 108 CYS A N 1
ATOM 889 C CA . CYS A 1 108 ? 8.339 -9.213 -12.561 1.00 82.38 108 CYS A CA 1
ATOM 890 C C . CYS A 1 108 ? 7.297 -8.746 -11.547 1.00 82.38 108 CYS A C 1
ATOM 892 O O . CYS A 1 108 ? 7.589 -8.784 -10.354 1.00 82.38 108 CYS A O 1
ATOM 894 N N . TYR A 1 109 ? 6.107 -8.335 -11.991 1.00 87.81 109 TYR A N 1
ATOM 895 C CA . TYR A 1 109 ? 5.016 -7.874 -11.140 1.00 87.81 109 TYR A CA 1
ATOM 896 C C . TYR A 1 109 ? 4.763 -8.812 -9.952 1.00 87.81 109 TYR A C 1
ATOM 898 O O . TYR A 1 109 ? 4.701 -10.032 -10.103 1.00 87.81 109 TYR A O 1
ATOM 906 N N . GLY A 1 110 ? 4.662 -8.251 -8.743 1.00 85.19 110 GLY A N 1
ATOM 907 C CA . GLY A 1 110 ? 4.404 -9.022 -7.523 1.00 85.19 110 GLY A CA 1
ATOM 908 C C . GLY A 1 110 ? 5.584 -9.862 -7.009 1.00 85.19 110 GLY A C 1
ATOM 909 O O . GLY A 1 110 ? 5.519 -10.363 -5.882 1.00 85.19 110 GLY A O 1
ATOM 910 N N . LYS A 1 111 ? 6.686 -9.984 -7.762 1.00 85.12 111 LYS A N 1
ATOM 911 C CA . LYS A 1 111 ? 7.895 -10.687 -7.307 1.00 85.12 111 LYS A CA 1
ATOM 912 C C . LYS A 1 111 ? 8.696 -9.815 -6.349 1.00 85.12 111 LYS A C 1
ATOM 914 O O . LYS A 1 111 ? 8.839 -8.609 -6.554 1.00 85.12 111 LYS A O 1
ATOM 919 N N . SER A 1 112 ? 9.199 -10.442 -5.288 1.00 80.75 112 SER A N 1
ATOM 920 C CA . SER A 1 112 ? 10.106 -9.819 -4.328 1.00 80.75 112 SER A CA 1
ATOM 921 C C . SER A 1 112 ? 11.553 -9.947 -4.784 1.00 80.75 112 SER A C 1
ATOM 923 O O . SER A 1 112 ? 11.972 -11.029 -5.186 1.00 80.75 112 SER A O 1
ATOM 925 N N . PHE A 1 113 ? 12.317 -8.873 -4.642 1.00 72.50 113 PHE A N 1
ATOM 926 C CA . PHE A 1 113 ? 13.749 -8.843 -4.900 1.00 72.50 113 PHE A CA 1
ATOM 927 C C . PHE A 1 113 ? 14.504 -8.925 -3.565 1.00 72.50 113 PHE A C 1
ATOM 929 O O . PHE A 1 113 ? 14.157 -8.185 -2.630 1.00 72.50 113 PHE A O 1
ATOM 936 N N . PRO A 1 114 ? 15.491 -9.827 -3.427 1.00 67.06 114 PRO A N 1
ATOM 937 C CA . PRO A 1 114 ? 16.352 -9.854 -2.254 1.00 67.06 114 PRO A CA 1
ATOM 938 C C . PRO A 1 114 ? 17.204 -8.580 -2.213 1.00 67.06 114 PRO A C 1
ATOM 940 O O . PRO A 1 114 ? 17.705 -8.117 -3.234 1.00 67.06 114 PRO A O 1
ATOM 943 N N . THR A 1 115 ? 17.372 -8.000 -1.023 1.00 58.84 115 THR A N 1
ATOM 944 C CA . THR A 1 115 ? 18.170 -6.776 -0.811 1.00 58.84 115 THR A CA 1
ATOM 945 C C . THR A 1 115 ? 19.664 -6.976 -1.093 1.00 58.84 115 THR A C 1
ATOM 947 O O . THR A 1 115 ? 20.384 -6.000 -1.259 1.00 58.84 115 THR A O 1
ATOM 950 N N . GLN A 1 116 ? 20.117 -8.227 -1.151 1.00 51.75 116 GLN A N 1
ATOM 951 C CA . GLN A 1 116 ? 21.457 -8.677 -1.512 1.00 51.75 116 GLN A CA 1
ATOM 952 C C . GLN A 1 116 ? 21.335 -10.173 -1.802 1.00 51.75 116 GLN A C 1
ATOM 954 O O . GLN A 1 116 ? 21.131 -10.941 -0.875 1.00 51.75 116 GLN A O 1
ATOM 959 N N . GLU A 1 117 ? 21.337 -10.554 -3.075 1.00 39.53 117 GLU A N 1
ATOM 960 C CA . GLU A 1 117 ? 21.939 -11.784 -3.610 1.00 39.53 117 GLU A CA 1
ATOM 961 C C . GLU A 1 117 ? 21.512 -11.907 -5.074 1.00 39.53 117 GLU A C 1
ATOM 963 O O . GLU A 1 117 ? 20.369 -12.218 -5.411 1.00 39.53 117 GLU A O 1
ATOM 968 N N . LEU A 1 118 ? 22.467 -11.600 -5.952 1.00 45.12 118 LEU A N 1
ATOM 969 C CA . LEU A 1 118 ? 22.435 -11.910 -7.374 1.00 45.12 118 LEU A CA 1
ATOM 970 C C . LEU A 1 118 ? 22.437 -13.438 -7.530 1.00 45.12 118 LEU A C 1
ATOM 972 O O . LEU A 1 118 ? 23.480 -14.039 -7.774 1.00 45.12 118 LEU A O 1
ATOM 976 N N . SER A 1 119 ? 21.283 -14.082 -7.358 1.00 40.34 119 SER A N 1
ATOM 977 C CA . SER A 1 119 ? 21.112 -15.456 -7.825 1.00 40.34 119 SER A CA 1
ATOM 978 C C . SER A 1 119 ? 20.773 -15.418 -9.315 1.00 40.34 119 SER A C 1
ATOM 980 O O . SER A 1 119 ? 19.879 -14.702 -9.766 1.00 40.34 119 SER A O 1
ATOM 982 N N . VAL A 1 120 ? 21.562 -16.155 -10.088 1.00 46.34 120 VAL A N 1
ATOM 983 C CA . VAL A 1 120 ? 21.700 -16.081 -11.552 1.00 46.34 120 VAL A CA 1
ATOM 984 C C . VAL A 1 120 ? 20.468 -16.644 -12.297 1.00 46.34 120 VAL A C 1
ATOM 986 O O . VAL A 1 120 ? 20.459 -16.736 -13.518 1.00 46.34 120 VAL A O 1
ATOM 989 N N . GLU A 1 121 ? 19.378 -16.960 -11.589 1.00 48.62 121 GLU A N 1
ATOM 990 C CA . GLU A 1 121 ? 18.181 -17.604 -12.152 1.00 48.62 121 GLU A CA 1
ATOM 991 C C . GLU A 1 121 ? 16.895 -16.769 -12.089 1.00 48.62 121 GLU A C 1
ATOM 993 O O . GLU A 1 121 ? 15.846 -17.211 -12.559 1.00 48.62 121 GLU A O 1
ATOM 998 N N . THR A 1 122 ? 16.923 -15.530 -11.599 1.00 54.25 122 THR A N 1
ATOM 999 C CA . THR A 1 122 ? 15.757 -14.649 -11.742 1.00 54.25 122 THR A CA 1
ATOM 1000 C C . THR A 1 122 ? 15.831 -13.879 -13.053 1.00 54.25 122 THR A C 1
ATOM 1002 O O . THR A 1 122 ? 16.597 -12.931 -13.179 1.00 54.25 122 THR A O 1
ATOM 1005 N N . HIS A 1 123 ? 14.941 -14.192 -14.002 1.00 58.38 123 HIS A N 1
ATOM 1006 C CA . HIS A 1 123 ? 14.661 -13.383 -15.212 1.00 58.38 123 HIS A CA 1
ATOM 1007 C C . HIS A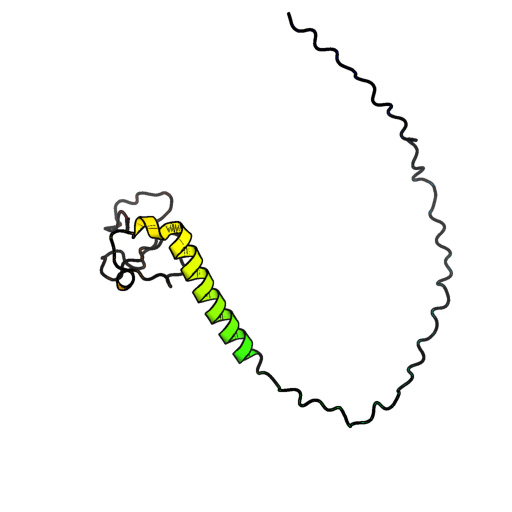 1 123 ? 14.155 -11.950 -14.903 1.00 58.38 123 HIS A C 1
ATOM 1009 O O . HIS A 1 123 ? 13.675 -11.237 -15.777 1.00 58.38 123 HIS A O 1
ATOM 1015 N N . CYS A 1 124 ? 14.231 -11.544 -13.639 1.00 61.19 124 CYS A N 1
ATOM 1016 C CA . C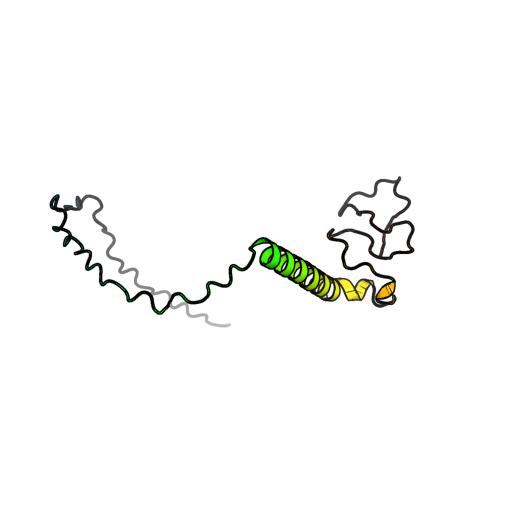YS A 1 124 ? 13.780 -10.297 -13.066 1.00 61.19 124 CYS A CA 1
ATOM 1017 C C . CYS A 1 124 ? 14.935 -9.731 -12.250 1.00 61.19 124 CYS A C 1
ATOM 1019 O O . CYS A 1 124 ? 15.113 -10.099 -11.092 1.00 61.19 124 CYS A O 1
ATOM 1021 N N . VAL A 1 125 ? 15.747 -8.893 -12.892 1.00 58.81 125 VAL A N 1
ATOM 1022 C CA . VAL A 1 125 ? 16.980 -8.337 -12.310 1.00 58.81 125 VAL A CA 1
ATOM 1023 C C . VAL A 1 125 ? 16.694 -7.046 -11.540 1.00 58.81 125 VAL A C 1
ATOM 1025 O O . VAL A 1 125 ? 17.314 -6.779 -10.518 1.00 58.81 125 VAL A O 1
ATOM 1028 N N . SER A 1 126 ? 15.689 -6.285 -11.964 1.00 59.91 126 SER A N 1
ATOM 1029 C CA . SER A 1 126 ? 15.054 -5.244 -11.162 1.00 59.91 126 SER A CA 1
ATOM 1030 C C . SER A 1 126 ? 13.614 -5.071 -11.635 1.00 59.91 126 SER A C 1
ATOM 1032 O O . SER A 1 126 ? 13.245 -5.575 -12.702 1.00 59.91 126 SER A O 1
ATOM 1034 N N . CYS A 1 127 ? 12.783 -4.405 -10.830 1.00 65.69 127 CYS A N 1
ATOM 1035 C CA . CYS A 1 127 ? 11.613 -3.753 -11.408 1.00 65.69 127 CYS A CA 1
ATOM 1036 C C . CYS A 1 127 ? 11.854 -2.292 -11.713 1.00 65.69 127 CYS A C 1
ATOM 1038 O O . CYS A 1 127 ? 11.277 -1.848 -12.687 1.00 65.69 127 CYS A O 1
ATOM 1040 N N . PHE A 1 128 ? 12.730 -1.626 -10.955 1.00 58.38 128 PHE A N 1
ATOM 1041 C CA . PHE A 1 128 ? 13.460 -0.402 -11.282 1.00 58.38 128 PHE A CA 1
ATOM 1042 C C . PHE A 1 128 ? 14.735 -0.431 -10.447 1.00 58.38 128 PHE A C 1
ATOM 1044 O O . PHE A 1 128 ? 14.615 -0.729 -9.234 1.00 58.38 128 PHE A O 1
#

pLDDT: mean 70.54, std 15.98, range [39.03, 92.81]

Radius of gyration: 33.56 Å; chains: 1; bounding box: 82×50×78 Å

Foldseek 3Di:
DDDDDDPDDDDPPDPPDPPPPPDPPPPPDDDPPPDPPPPPPVPPPPPPPPPVVPDVVVVVVVVVVVVLVVQLVVCCVPCVVVCVVDDPVQFQSSLPDDQAQGGPPDPRHRPGDDPDDPDVPDPDPHSD

Sequence (128 aa):
MSEFTTMSEFSDDLPTTIDTTAEIDWLDETPDVPEFQKEVSEIAEENKSVLETVDWTQILDEQDQRRVAITIEYRQARIGYLYSHLTNPEINWELNRKTVCRVKDFVCYGKSFPTQELSVETHCVSCF

Organism: Fusarium oxysporum (NCBI:txid5507)